Protein AF-L1Q4Q0-F1 (afdb_monomer)

Solvent-accessible surface area (backbone atoms only — not comparable to full-atom values): 5088 Å² total; per-residue (Å²): 130,74,57,58,70,48,78,49,81,53,94,92,44,82,48,75,49,58,53,45,60,69,55,52,46,51,52,57,69,68,55,54,66,90,82,44,48,72,67,55,46,53,52,52,46,49,51,45,51,50,52,52,56,71,45,51,86,54,64,66,63,75,90,73,88,77,76,46,98,82,71,57,89,79,83,87,82,132

Sequence (78 aa):
MSKMKISINTGNKKIYIPVSFSLASAFVMMIPSKEISKEDKKTILSILKVCKKELKPYKGLEIINVNSASGEKIIIKI

Mean predicted aligned error: 12.66 Å

Foldseek 3Di:
DDACWDWDDDPPDTDTDRQHLVNVLVVLVVPDCVVPPPVRSVVSNVVSVVCCVVCVVVVPPDPDDDADPVRDDDDDDD

Radius of gyration: 17.53 Å; Cα contacts (8 Å, |Δi|>4): 49; chains: 1; bounding box: 42×27×42 Å

Secondary structure (DSSP, 8-state):
----EEEEEETTEEEEEE--HHHHHHHHHHS-TTTS-HHHHHHHHHHHHHHHHHTSTTTT--------TT--------

Structure (mmCIF, N/CA/C/O backbone):
data_AF-L1Q4Q0-F1
#
_entry.id   AF-L1Q4Q0-F1
#
loop_
_atom_site.group_PDB
_atom_site.id
_atom_site.type_symbol
_atom_site.label_atom_id
_atom_site.label_alt_id
_atom_site.label_comp_id
_atom_site.label_asym_id
_atom_site.label_entity_id
_atom_site.label_seq_id
_atom_site.pdbx_PDB_ins_code
_atom_site.Cartn_x
_atom_site.Cartn_y
_atom_site.Cartn_z
_atom_site.occupancy
_atom_site.B_iso_or_equiv
_atom_site.auth_seq_id
_atom_site.auth_comp_id
_atom_site.auth_asym_id
_atom_site.auth_atom_id
_atom_site.pdbx_PDB_model_num
ATOM 1 N N . MET A 1 1 ? -14.505 -4.363 5.794 1.00 39.12 1 MET A N 1
ATOM 2 C CA . MET A 1 1 ? -13.143 -4.326 5.194 1.00 39.12 1 MET A CA 1
ATOM 3 C C . MET A 1 1 ? -12.820 -2.894 4.772 1.00 39.12 1 MET A C 1
ATOM 5 O O . MET A 1 1 ? -13.278 -2.479 3.718 1.00 39.12 1 MET A O 1
ATOM 9 N N . SER A 1 2 ? -12.064 -2.127 5.562 1.00 37.78 2 SER A N 1
ATOM 10 C CA . SER A 1 2 ? -11.658 -0.768 5.164 1.00 37.78 2 SER A CA 1
ATOM 11 C C . SER A 1 2 ? -10.347 -0.828 4.370 1.00 37.78 2 SER A C 1
ATOM 13 O O . SER A 1 2 ? -9.311 -1.236 4.894 1.00 37.78 2 SER A O 1
ATOM 15 N N . LYS A 1 3 ? -10.410 -0.520 3.070 1.00 41.34 3 LYS A N 1
ATOM 16 C CA . LYS A 1 3 ? -9.252 -0.389 2.173 1.00 41.34 3 LYS A CA 1
ATOM 17 C C . LYS A 1 3 ? -8.984 1.109 1.950 1.00 41.34 3 LYS A C 1
ATOM 19 O O . LYS A 1 3 ? -9.927 1.858 1.699 1.00 41.34 3 LYS A O 1
ATOM 24 N N . MET A 1 4 ? -7.718 1.525 2.011 1.00 42.66 4 MET A N 1
ATOM 25 C CA . MET A 1 4 ? -7.269 2.892 1.706 1.00 42.66 4 MET A CA 1
ATOM 26 C C . MET A 1 4 ? -7.675 3.279 0.273 1.00 42.66 4 MET A C 1
ATOM 28 O O . MET A 1 4 ? -7.513 2.471 -0.640 1.00 42.66 4 MET A O 1
ATOM 32 N N . LYS A 1 5 ? -8.261 4.471 0.090 1.00 39.00 5 LYS A N 1
ATOM 33 C CA . LYS A 1 5 ? -8.959 4.890 -1.139 1.00 39.00 5 LYS A CA 1
ATOM 34 C C . LYS A 1 5 ? -8.121 5.912 -1.914 1.00 39.00 5 LYS A C 1
ATOM 36 O O . LYS A 1 5 ? -7.836 6.977 -1.378 1.00 39.00 5 LYS A O 1
ATOM 41 N N . ILE A 1 6 ? -7.774 5.618 -3.169 1.00 41.38 6 ILE A N 1
ATOM 42 C CA . ILE A 1 6 ? -7.281 6.632 -4.114 1.00 41.38 6 ILE A CA 1
ATOM 43 C C . ILE A 1 6 ? -8.501 7.213 -4.834 1.00 41.38 6 ILE A C 1
ATOM 45 O O . ILE A 1 6 ? -9.321 6.464 -5.372 1.00 41.38 6 ILE A O 1
ATOM 49 N N . SER A 1 7 ? -8.638 8.540 -4.793 1.00 37.66 7 SER A N 1
ATOM 50 C CA . SER A 1 7 ? -9.716 9.287 -5.444 1.00 37.66 7 SER A CA 1
ATOM 51 C C . SER A 1 7 ? -9.186 9.912 -6.728 1.00 37.66 7 SER A C 1
ATOM 53 O O . SER A 1 7 ? -8.366 10.825 -6.664 1.00 37.66 7 SER A O 1
ATOM 55 N N . ILE A 1 8 ? -9.663 9.447 -7.883 1.00 46.00 8 ILE A N 1
ATOM 56 C CA . ILE A 1 8 ? -9.359 10.068 -9.178 1.00 46.00 8 ILE A CA 1
ATOM 57 C C . ILE A 1 8 ? -10.580 10.897 -9.583 1.00 46.00 8 ILE A C 1
ATOM 59 O O . ILE A 1 8 ? -11.645 10.348 -9.877 1.00 46.00 8 ILE A O 1
ATOM 63 N N . ASN A 1 9 ? -10.429 12.223 -9.556 1.00 40.06 9 ASN A N 1
ATOM 64 C CA . ASN A 1 9 ? -11.438 13.166 -10.038 1.00 40.06 9 ASN A CA 1
ATOM 65 C C . ASN A 1 9 ? -11.206 13.414 -11.531 1.00 40.06 9 ASN A C 1
ATOM 67 O O . ASN A 1 9 ? -10.223 14.047 -11.906 1.00 40.06 9 ASN A O 1
ATOM 71 N N . THR A 1 10 ? -12.119 12.938 -12.379 1.00 43.66 10 THR A N 1
ATOM 72 C CA . THR A 1 10 ? -12.157 13.298 -13.807 1.00 43.66 10 THR A CA 1
ATOM 73 C C . THR A 1 10 ? -13.517 13.903 -14.121 1.00 43.66 10 THR A C 1
ATOM 75 O O . THR A 1 10 ? -14.490 13.180 -14.331 1.00 43.66 10 THR A O 1
ATOM 78 N N . GLY A 1 11 ? -13.596 15.238 -14.093 1.00 66.81 11 GLY A N 1
ATOM 79 C CA . GLY A 1 11 ? -14.821 16.004 -14.351 1.00 66.81 11 GLY A CA 1
ATOM 80 C C . GLY A 1 11 ? -16.017 15.498 -13.536 1.00 66.81 11 GLY A C 1
ATOM 81 O O . GLY A 1 11 ? -16.107 15.749 -12.337 1.00 66.81 11 GLY A O 1
ATOM 82 N N . ASN A 1 12 ? -16.892 14.723 -14.186 1.00 45.31 12 ASN A N 1
ATOM 83 C CA . ASN A 1 12 ? -18.162 14.233 -13.638 1.00 45.31 12 ASN A CA 1
ATOM 84 C C . ASN A 1 12 ? -18.102 12.809 -13.049 1.00 45.31 12 ASN A C 1
ATOM 86 O O . ASN A 1 12 ? -19.129 12.274 -12.634 1.00 45.31 12 ASN A O 1
ATOM 90 N N . LYS A 1 13 ? -16.934 12.153 -13.030 1.00 36.44 13 LYS A N 1
ATOM 91 C CA . LYS A 1 13 ? -16.774 10.787 -12.507 1.00 36.44 13 LYS A CA 1
ATOM 92 C C . LYS A 1 13 ? -15.788 10.771 -11.341 1.00 36.44 13 LYS A C 1
ATOM 94 O O . LYS A 1 13 ? -14.606 11.077 -11.498 1.00 36.44 13 LYS A O 1
ATOM 99 N N . LYS A 1 14 ? -16.288 10.370 -10.169 1.00 39.91 14 LYS A N 1
ATOM 100 C CA . LYS A 1 14 ? -15.489 10.037 -8.983 1.00 39.91 14 LYS A CA 1
ATOM 101 C C . LYS A 1 14 ? -15.246 8.538 -8.968 1.00 39.91 14 LYS A C 1
ATOM 103 O O . LYS A 1 14 ? -16.123 7.764 -8.587 1.00 39.91 14 LYS A O 1
ATOM 108 N N . ILE A 1 15 ? -14.064 8.128 -9.412 1.00 37.09 15 ILE A N 1
ATOM 109 C CA . ILE A 1 15 ? -13.662 6.725 -9.363 1.00 37.09 15 ILE A CA 1
ATOM 110 C C . ILE A 1 15 ? -12.874 6.511 -8.072 1.00 37.09 15 ILE A C 1
ATOM 112 O O . ILE A 1 15 ? -11.831 7.128 -7.846 1.00 37.09 15 ILE A O 1
ATOM 116 N N . TYR A 1 16 ? -13.399 5.628 -7.225 1.00 41.16 16 TYR A N 1
ATOM 117 C CA . TYR A 1 16 ? -12.782 5.223 -5.970 1.00 41.16 16 TYR A CA 1
ATOM 118 C C . TYR A 1 16 ? -12.136 3.857 -6.154 1.00 41.16 16 TYR A C 1
ATOM 120 O O . TYR A 1 16 ? -12.835 2.844 -6.170 1.00 41.16 16 TYR A O 1
ATOM 128 N N . ILE A 1 17 ? -10.806 3.814 -6.264 1.00 42.94 17 ILE A N 1
ATOM 129 C CA . ILE A 1 17 ? -10.084 2.539 -6.277 1.00 42.94 17 ILE A CA 1
ATOM 130 C C . ILE A 1 17 ? -9.441 2.346 -4.906 1.00 42.94 17 ILE A C 1
ATOM 132 O O . ILE A 1 17 ? -8.466 3.022 -4.567 1.00 42.94 17 ILE A O 1
ATOM 136 N N . PRO A 1 18 ? -9.976 1.437 -4.081 1.00 52.88 18 PRO A N 1
ATOM 137 C CA . PRO A 1 18 ? -9.312 1.045 -2.861 1.00 52.88 18 PRO A CA 1
ATOM 138 C C . PRO A 1 18 ? -8.085 0.178 -3.182 1.00 52.88 18 PRO A C 1
ATOM 140 O O . PRO A 1 18 ? -8.196 -1.042 -3.346 1.00 52.88 18 PRO A O 1
ATOM 143 N N . VAL A 1 19 ? -6.908 0.796 -3.286 1.00 60.00 19 VAL A N 1
ATOM 144 C CA . VAL A 1 19 ? -5.660 0.080 -3.570 1.00 60.00 19 VAL A CA 1
ATOM 145 C C . VAL A 1 19 ? -5.107 -0.448 -2.252 1.00 60.00 19 VAL A C 1
ATOM 147 O O . VAL A 1 19 ? -4.779 0.304 -1.338 1.00 60.00 19 VAL A O 1
ATOM 150 N N . SER A 1 20 ? -5.021 -1.771 -2.116 1.00 75.38 20 SER A N 1
ATOM 151 C CA . SER A 1 20 ? -4.344 -2.352 -0.953 1.00 75.38 20 SER A CA 1
ATOM 152 C C . SER A 1 20 ? -2.851 -2.010 -0.997 1.00 75.38 20 SER A C 1
ATOM 154 O O . SER A 1 20 ? -2.276 -1.955 -2.082 1.00 75.38 20 SER A O 1
ATOM 156 N N . PHE A 1 21 ? -2.184 -1.886 0.156 1.00 80.19 21 PHE A N 1
ATOM 157 C CA . PHE A 1 21 ? -0.721 -1.711 0.200 1.00 80.19 21 PHE A CA 1
ATOM 158 C C . PHE A 1 21 ? 0.034 -2.772 -0.609 1.00 80.19 21 PHE A C 1
ATOM 160 O O . PHE A 1 21 ? 1.090 -2.493 -1.154 1.00 80.19 21 PHE A O 1
ATOM 167 N N . SER A 1 22 ? -0.524 -3.982 -0.725 1.00 79.50 22 SER A N 1
ATOM 168 C CA . SER A 1 22 ? 0.102 -5.060 -1.505 1.00 79.50 22 SER A CA 1
ATOM 169 C C . SER A 1 22 ? 0.006 -4.798 -3.011 1.00 79.50 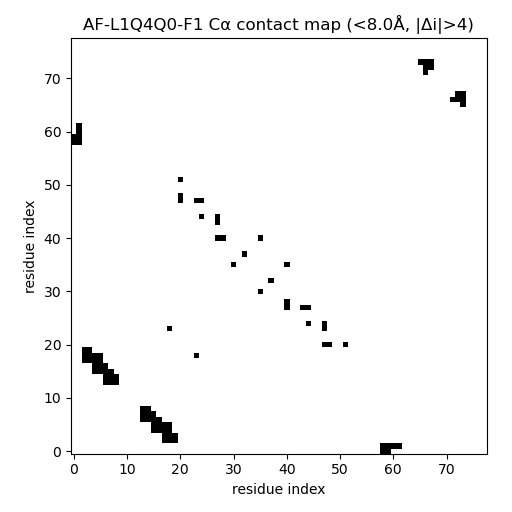22 SER A C 1
ATOM 171 O O . SER A 1 22 ? 0.959 -5.052 -3.737 1.00 79.50 22 SER A O 1
ATOM 173 N N . LEU A 1 23 ? -1.111 -4.223 -3.466 1.00 82.56 23 LEU A N 1
ATOM 174 C CA . LEU A 1 23 ? -1.294 -3.809 -4.854 1.00 82.56 23 LEU A CA 1
ATOM 175 C C . LEU A 1 23 ? -0.458 -2.556 -5.178 1.00 82.56 23 LEU A C 1
ATOM 177 O O . LEU A 1 23 ? 0.160 -2.496 -6.234 1.00 82.56 23 LEU A O 1
ATOM 181 N N . ALA A 1 24 ? -0.346 -1.610 -4.241 1.00 84.94 24 ALA A N 1
ATOM 182 C CA . ALA A 1 24 ? 0.563 -0.469 -4.370 1.00 84.94 24 ALA A CA 1
ATOM 183 C C . ALA A 1 24 ? 2.032 -0.916 -4.505 1.00 84.94 24 ALA A C 1
ATOM 185 O O . ALA A 1 24 ? 2.740 -0.434 -5.384 1.00 84.94 24 ALA A O 1
ATOM 186 N N . SER A 1 25 ? 2.482 -1.887 -3.700 1.00 87.00 25 SER A N 1
ATOM 187 C CA . SER A 1 25 ? 3.828 -2.460 -3.840 1.00 87.00 25 SER A CA 1
ATOM 188 C C . SER A 1 25 ? 4.040 -3.130 -5.201 1.00 87.00 25 SER A C 1
ATOM 190 O O . SER A 1 25 ? 5.107 -2.974 -5.788 1.00 87.00 25 SER A O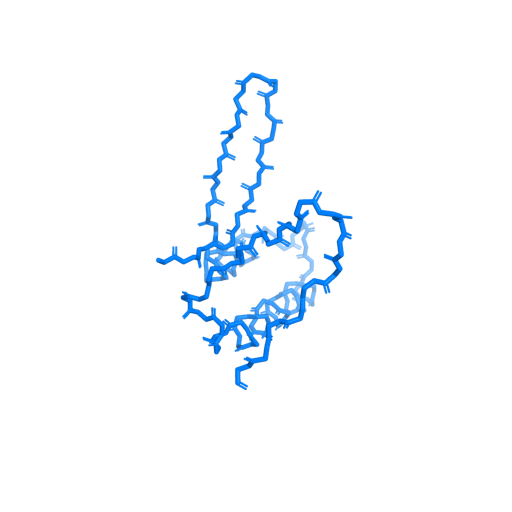 1
ATOM 192 N N . ALA A 1 26 ? 3.032 -3.840 -5.722 1.00 88.44 26 ALA A N 1
ATOM 193 C CA . ALA A 1 26 ? 3.100 -4.453 -7.048 1.00 88.44 26 ALA A CA 1
ATOM 194 C C . ALA A 1 26 ? 3.278 -3.407 -8.159 1.00 88.44 26 ALA A C 1
ATOM 196 O O . ALA A 1 26 ? 4.147 -3.575 -9.011 1.00 88.44 26 ALA A O 1
ATOM 197 N N . PHE A 1 27 ? 2.537 -2.295 -8.101 1.00 89.31 27 PHE A N 1
ATOM 198 C CA . PHE A 1 27 ? 2.696 -1.201 -9.060 1.00 89.31 27 PHE A CA 1
ATOM 199 C C . PHE A 1 27 ? 4.103 -0.607 -9.034 1.00 89.31 27 PHE A C 1
ATOM 201 O O . PHE A 1 27 ? 4.710 -0.467 -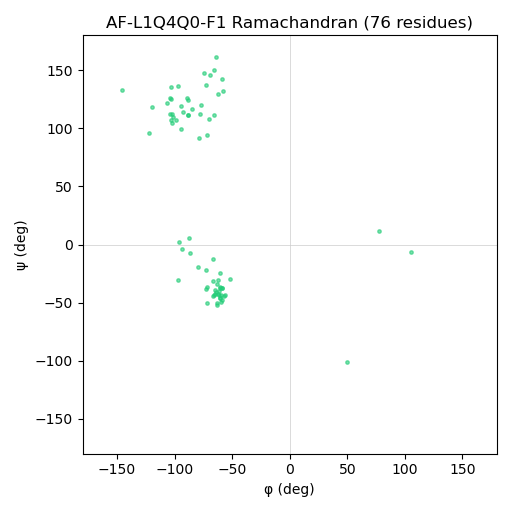10.087 1.00 89.31 27 PHE A O 1
ATOM 208 N N . VAL A 1 28 ? 4.663 -0.338 -7.850 1.00 89.94 28 VAL A N 1
ATOM 209 C CA . VAL A 1 28 ? 6.027 0.210 -7.718 1.00 89.94 28 VAL A CA 1
ATOM 210 C C . VAL A 1 28 ? 7.076 -0.708 -8.353 1.00 89.94 28 VAL A C 1
ATOM 212 O O . VAL A 1 28 ? 8.020 -0.228 -8.979 1.00 89.94 28 VAL A O 1
ATOM 215 N N . MET A 1 29 ? 6.907 -2.030 -8.238 1.00 89.62 29 MET A N 1
ATOM 216 C CA . MET A 1 29 ? 7.803 -2.995 -8.886 1.00 89.62 29 MET A CA 1
ATOM 217 C C . MET A 1 29 ? 7.702 -2.967 -10.418 1.00 89.62 29 MET A C 1
ATOM 219 O O . MET A 1 29 ? 8.707 -3.200 -11.087 1.00 89.62 29 MET A O 1
ATOM 223 N N . MET A 1 30 ? 6.521 -2.662 -10.965 1.00 92.62 30 MET A N 1
ATOM 224 C CA . MET A 1 30 ? 6.259 -2.619 -12.408 1.00 92.62 30 MET A CA 1
ATOM 225 C C . MET A 1 30 ? 6.741 -1.334 -13.094 1.00 92.62 30 MET A C 1
ATOM 227 O O . MET A 1 30 ? 6.916 -1.341 -14.311 1.00 92.62 30 MET A O 1
ATOM 231 N N . ILE A 1 31 ? 6.979 -0.244 -12.353 1.00 90.50 31 ILE A N 1
ATOM 232 C CA . ILE 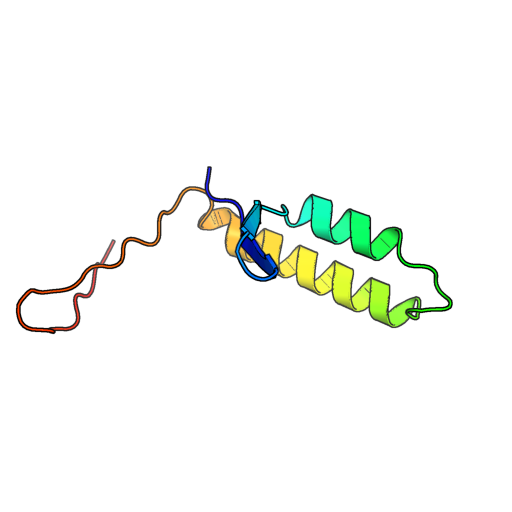A 1 31 ? 7.470 1.012 -12.945 1.00 90.50 31 ILE A CA 1
ATOM 233 C C . ILE A 1 31 ? 8.850 0.761 -13.576 1.00 90.50 31 ILE A C 1
ATOM 235 O O . 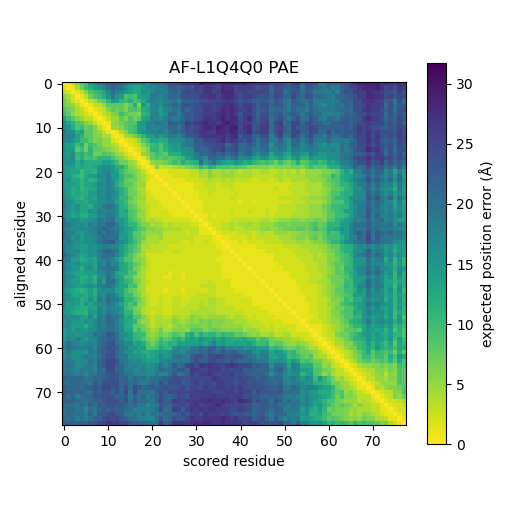ILE A 1 31 ? 9.725 0.210 -12.906 1.00 90.50 31 ILE A O 1
ATOM 239 N N . PRO A 1 32 ? 9.109 1.145 -14.835 1.00 91.62 32 PRO A N 1
ATOM 240 C CA . PRO A 1 32 ? 10.417 0.969 -15.462 1.00 91.62 32 PRO A CA 1
ATOM 241 C C . PRO A 1 32 ? 11.546 1.686 -14.705 1.00 91.62 32 PRO A C 1
ATOM 243 O O . PRO A 1 32 ? 11.383 2.807 -14.234 1.00 91.62 32 PRO A O 1
ATOM 246 N N . SER A 1 33 ? 12.737 1.083 -14.630 1.00 89.25 33 SER A N 1
ATOM 247 C CA . SER A 1 33 ? 13.879 1.686 -13.908 1.00 89.25 33 SER A CA 1
ATOM 248 C C . SER A 1 33 ? 14.423 2.976 -14.544 1.00 89.25 33 SER A C 1
ATOM 250 O O . SER A 1 33 ? 15.206 3.682 -13.921 1.00 89.25 33 SER A O 1
ATOM 252 N N . LYS A 1 34 ? 14.013 3.278 -15.784 1.00 92.25 34 LYS A N 1
ATOM 253 C CA . LYS A 1 34 ? 14.277 4.558 -16.461 1.00 92.25 34 LYS A CA 1
ATOM 254 C C . LYS A 1 34 ? 13.448 5.719 -15.892 1.00 92.25 34 LYS A C 1
ATOM 256 O O . LYS A 1 34 ? 13.818 6.866 -16.091 1.00 92.25 34 LYS A O 1
ATOM 261 N N . GLU A 1 35 ? 12.325 5.422 -15.234 1.00 93.00 35 GLU A N 1
ATOM 262 C CA . GLU A 1 35 ? 11.428 6.427 -14.641 1.00 93.00 35 GLU A CA 1
ATOM 263 C C . GLU A 1 35 ? 11.700 6.613 -13.150 1.00 93.00 35 GLU A C 1
ATOM 265 O O . GLU A 1 35 ? 11.507 7.698 -12.612 1.00 93.00 35 GLU A O 1
ATOM 270 N N . ILE A 1 36 ? 12.158 5.556 -12.480 1.00 91.81 36 ILE A N 1
ATOM 271 C CA . ILE A 1 36 ? 12.480 5.587 -11.059 1.00 91.81 36 ILE A CA 1
ATOM 272 C C . ILE A 1 36 ? 13.667 4.676 -10.754 1.00 91.81 36 ILE A C 1
ATOM 274 O O . ILE A 1 36 ? 13.711 3.518 -11.185 1.00 91.81 36 ILE A O 1
ATOM 278 N N . SER A 1 37 ? 14.629 5.200 -9.992 1.00 93.12 37 SER A N 1
ATOM 279 C CA . SER A 1 37 ? 15.848 4.474 -9.641 1.00 93.12 37 SER A CA 1
ATOM 280 C C . SER A 1 37 ? 15.552 3.234 -8.786 1.00 93.12 37 SER A C 1
ATOM 282 O O . SER A 1 37 ? 14.487 3.090 -8.173 1.00 93.12 37 SER A O 1
ATOM 284 N N . LYS A 1 38 ? 16.507 2.298 -8.730 1.00 92.38 38 LYS A N 1
ATOM 285 C CA . LYS A 1 38 ? 16.377 1.107 -7.877 1.00 92.38 38 LYS A CA 1
ATOM 286 C C . LYS A 1 38 ? 16.350 1.487 -6.393 1.00 92.38 38 LYS A C 1
ATOM 288 O O . LYS A 1 38 ? 15.559 0.906 -5.647 1.00 92.38 38 LYS A O 1
ATOM 293 N N . GLU A 1 39 ? 17.164 2.458 -5.982 1.00 93.75 39 GLU A N 1
ATOM 294 C CA . GLU A 1 39 ? 17.169 3.015 -4.628 1.00 93.75 39 GLU A CA 1
ATOM 295 C C . GLU A 1 39 ? 15.805 3.606 -4.254 1.00 93.75 39 GLU A C 1
ATOM 297 O O . GLU A 1 39 ? 15.253 3.254 -3.210 1.00 93.75 39 GLU A O 1
ATOM 302 N N . ASP A 1 40 ? 15.204 4.416 -5.126 1.00 89.81 40 ASP A N 1
ATOM 303 C CA . ASP A 1 40 ? 13.901 5.034 -4.856 1.00 89.81 40 ASP A CA 1
ATOM 304 C C . ASP A 1 40 ? 12.795 3.981 -4.750 1.00 89.81 40 ASP A C 1
ATOM 306 O O . ASP A 1 40 ? 11.996 4.005 -3.810 1.00 89.81 40 ASP A O 1
ATOM 310 N N . LYS A 1 41 ? 12.787 2.975 -5.639 1.00 91.56 41 LYS A N 1
ATOM 311 C CA . LYS A 1 41 ? 11.862 1.833 -5.526 1.00 91.56 41 LYS A CA 1
ATOM 312 C C . LYS A 1 41 ? 12.005 1.124 -4.185 1.00 91.56 41 LYS A C 1
ATOM 314 O O . LYS A 1 41 ? 11.000 0.796 -3.553 1.00 91.56 41 LYS A O 1
ATOM 319 N N . LYS A 1 42 ? 13.238 0.880 -3.735 1.00 93.62 42 LYS A N 1
ATOM 320 C CA . LYS A 1 42 ? 13.513 0.210 -2.457 1.00 93.62 42 LYS A CA 1
ATOM 321 C C . LYS A 1 42 ? 13.004 1.039 -1.277 1.00 93.62 42 LYS A C 1
ATOM 323 O O . LYS A 1 42 ? 12.407 0.479 -0.351 1.00 93.62 42 LYS A O 1
ATOM 328 N N . THR A 1 43 ? 13.182 2.356 -1.332 1.00 92.94 43 THR A N 1
ATOM 329 C CA . THR A 1 43 ? 12.681 3.297 -0.324 1.00 92.94 43 THR A CA 1
ATOM 330 C C . THR A 1 43 ? 11.156 3.281 -0.272 1.00 92.94 43 THR A C 1
ATOM 332 O O . THR A 1 43 ? 10.580 3.043 0.791 1.00 92.94 43 THR A O 1
ATOM 335 N N . ILE A 1 44 ? 10.484 3.409 -1.419 1.00 88.69 44 ILE A N 1
ATOM 336 C CA . ILE A 1 44 ? 9.017 3.385 -1.504 1.00 88.69 44 ILE A CA 1
ATOM 337 C C . ILE A 1 44 ? 8.454 2.053 -0.992 1.00 88.69 44 ILE A C 1
ATOM 339 O O . ILE A 1 44 ? 7.525 2.039 -0.183 1.00 88.69 44 ILE A O 1
ATOM 343 N N . LEU A 1 45 ? 9.025 0.919 -1.408 1.00 91.62 45 LEU A N 1
ATOM 344 C CA . LEU A 1 45 ? 8.592 -0.400 -0.937 1.00 91.62 45 LEU A CA 1
ATOM 345 C C . LEU A 1 45 ? 8.756 -0.554 0.583 1.00 91.62 45 LEU A C 1
ATOM 347 O O . LEU A 1 45 ? 7.898 -1.155 1.235 1.00 91.62 45 LEU A O 1
ATOM 351 N N . SER A 1 46 ? 9.817 0.016 1.157 1.00 90.06 46 SER A N 1
ATOM 352 C CA . SER A 1 46 ? 10.049 0.011 2.606 1.00 90.06 46 SER A CA 1
ATOM 353 C C . SER A 1 46 ? 9.003 0.840 3.352 1.00 90.06 46 SER A C 1
ATOM 355 O O . SER A 1 46 ? 8.433 0.353 4.329 1.00 90.06 46 SER A O 1
ATOM 357 N N . ILE A 1 47 ? 8.670 2.033 2.850 1.00 86.44 47 ILE A N 1
ATOM 358 C CA . ILE A 1 47 ? 7.609 2.885 3.409 1.00 86.44 47 ILE A CA 1
ATOM 359 C C . ILE A 1 47 ? 6.264 2.149 3.376 1.00 86.44 47 ILE A C 1
ATOM 361 O O . ILE A 1 47 ? 5.599 2.027 4.403 1.00 86.44 47 ILE A O 1
ATOM 365 N N . LEU A 1 48 ? 5.893 1.567 2.230 1.00 86.38 48 LEU A N 1
ATOM 366 C CA . LEU A 1 48 ? 4.648 0.801 2.091 1.00 86.38 48 LEU A CA 1
ATOM 367 C C . LEU A 1 48 ? 4.581 -0.378 3.071 1.00 86.38 48 LEU A C 1
ATOM 369 O O . LEU A 1 48 ? 3.516 -0.671 3.621 1.00 86.38 48 LEU A O 1
ATOM 373 N N . LYS A 1 49 ? 5.712 -1.051 3.317 1.00 87.19 49 LYS A N 1
ATOM 374 C CA . LYS A 1 49 ? 5.806 -2.152 4.283 1.00 87.19 49 LYS A CA 1
ATOM 375 C C . LYS A 1 49 ? 5.587 -1.667 5.717 1.00 87.19 49 LYS A C 1
ATOM 377 O O . LYS A 1 49 ? 4.850 -2.325 6.454 1.00 87.19 49 LYS A O 1
ATOM 382 N N . VAL A 1 50 ? 6.185 -0.536 6.097 1.00 85.94 50 VAL A N 1
ATOM 383 C CA . VAL A 1 50 ? 5.990 0.085 7.417 1.00 85.94 50 VAL A CA 1
ATOM 384 C C . VAL A 1 50 ? 4.532 0.498 7.590 1.00 85.94 50 VAL A C 1
ATOM 386 O O . VAL A 1 50 ? 3.889 0.023 8.520 1.00 85.94 50 VAL A O 1
ATOM 389 N N . CYS A 1 51 ? 3.955 1.247 6.647 1.00 78.44 51 CYS A N 1
ATOM 390 C CA . CYS A 1 51 ? 2.54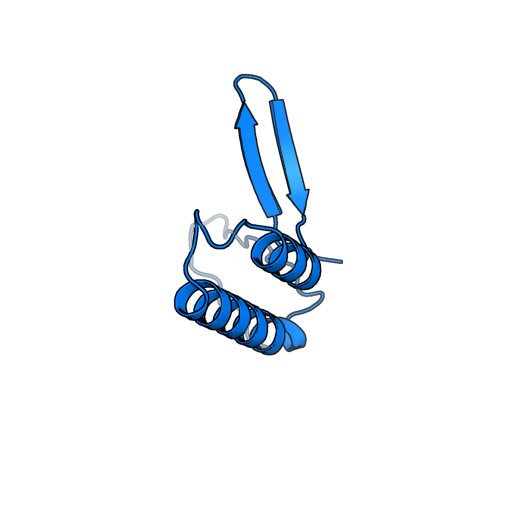7 1.647 6.705 1.00 78.44 51 CYS A CA 1
ATOM 391 C C . CYS A 1 51 ? 1.608 0.437 6.818 1.00 78.44 51 CYS A C 1
ATOM 393 O O . CYS A 1 51 ? 0.697 0.431 7.641 1.00 78.44 51 CYS A O 1
ATOM 395 N N . LYS A 1 52 ? 1.848 -0.632 6.045 1.00 81.94 52 LYS A N 1
ATOM 396 C CA . LYS A 1 52 ? 1.061 -1.872 6.136 1.00 81.94 52 LYS A CA 1
ATOM 397 C C . LYS A 1 52 ? 1.149 -2.520 7.522 1.00 81.94 52 LYS A C 1
ATOM 399 O O . LYS A 1 52 ? 0.160 -3.102 7.964 1.00 81.94 52 LYS A O 1
ATOM 404 N N . LYS A 1 53 ? 2.314 -2.471 8.178 1.00 83.19 53 LYS A N 1
ATOM 405 C CA . LYS A 1 53 ? 2.519 -3.016 9.528 1.00 83.19 53 LYS A CA 1
ATOM 406 C C . LYS A 1 53 ? 1.814 -2.154 10.574 1.00 83.19 53 LYS A C 1
ATOM 408 O O . LYS A 1 53 ? 1.030 -2.701 11.340 1.00 83.19 53 LYS A O 1
ATOM 413 N N . GLU A 1 54 ? 2.036 -0.844 10.544 1.00 77.19 54 GLU A N 1
ATOM 414 C CA . GLU A 1 54 ? 1.452 0.115 11.489 1.00 77.19 54 GLU A CA 1
ATOM 415 C C . GLU A 1 54 ? -0.073 0.169 11.394 1.00 77.19 54 GLU A C 1
ATOM 417 O O . GLU A 1 54 ? -0.750 0.310 12.401 1.00 77.19 54 GLU A O 1
ATOM 422 N N . LEU A 1 55 ? -0.639 -0.017 10.199 1.00 72.00 55 LEU A N 1
ATOM 423 C CA . LEU A 1 55 ? -2.090 -0.014 9.989 1.00 72.00 55 LEU A CA 1
ATOM 424 C C . LEU A 1 55 ? -2.747 -1.383 10.223 1.00 72.00 55 LEU A C 1
ATOM 426 O O . LEU A 1 55 ? -3.974 -1.486 10.210 1.00 72.00 55 LEU A O 1
ATOM 430 N N . LYS A 1 56 ? -1.965 -2.452 10.440 1.00 76.69 56 LYS A N 1
ATOM 431 C CA . LYS A 1 56 ? -2.490 -3.807 10.681 1.00 76.69 56 LYS A CA 1
ATOM 432 C C . LYS A 1 56 ? -3.340 -3.908 11.961 1.00 76.69 56 LYS A C 1
ATOM 434 O O . LYS A 1 56 ? -4.389 -4.543 11.865 1.00 76.69 56 LYS A O 1
ATOM 439 N N . PRO A 1 57 ? -2.960 -3.311 13.113 1.00 77.44 57 PRO A N 1
ATOM 440 C CA . PRO A 1 57 ? -3.785 -3.312 14.327 1.00 77.44 57 PRO A CA 1
ATOM 441 C C . PRO A 1 57 ? -5.121 -2.590 14.138 1.00 77.44 57 PRO A C 1
ATOM 443 O O . PRO A 1 57 ? -6.125 -2.982 14.714 1.00 77.44 57 PRO A O 1
ATOM 446 N N . TYR A 1 58 ? -5.148 -1.580 13.269 1.00 68.94 58 TYR A N 1
ATOM 447 C CA . TYR A 1 58 ? -6.335 -0.778 12.976 1.00 68.94 58 TYR A CA 1
ATOM 448 C C . TYR A 1 58 ? -7.209 -1.384 11.861 1.00 68.94 58 TYR A C 1
ATOM 450 O O . TYR A 1 58 ? -8.186 -0.781 11.410 1.00 68.94 58 TYR A O 1
ATOM 458 N N . LYS A 1 59 ? -6.872 -2.586 11.369 1.00 63.22 59 LYS A N 1
ATOM 459 C CA . LYS A 1 59 ? -7.605 -3.255 10.291 1.00 63.22 59 LYS A CA 1
ATOM 460 C C . LYS A 1 59 ? -9.013 -3.622 10.762 1.00 63.22 59 LYS A C 1
ATOM 462 O O . LYS A 1 59 ? -9.190 -4.553 11.535 1.00 63.22 59 LYS A O 1
ATOM 467 N N . GLY A 1 60 ? -10.013 -2.957 10.189 1.00 61.12 60 GLY A N 1
ATOM 468 C CA . GLY A 1 60 ? -11.420 -3.168 10.544 1.00 61.12 60 GLY A CA 1
ATOM 469 C C . GLY A 1 60 ? -12.015 -2.043 11.384 1.00 61.12 60 GLY A C 1
ATOM 470 O O . GLY A 1 60 ? -13.228 -2.036 11.548 1.00 61.12 60 GLY A O 1
ATOM 471 N N . LEU A 1 61 ? -11.205 -1.073 11.825 1.00 58.69 61 LEU A N 1
ATOM 472 C CA . LEU A 1 61 ? -11.718 0.159 12.412 1.00 58.69 61 LEU A CA 1
ATOM 473 C C . LEU A 1 61 ? -12.332 1.050 11.330 1.00 58.69 61 LEU A C 1
ATOM 475 O O . LEU A 1 61 ? -11.786 1.212 10.231 1.00 58.69 61 LEU A O 1
ATOM 479 N N . GLU A 1 62 ? -13.478 1.623 11.665 1.00 56.31 62 GLU A N 1
ATOM 480 C CA . GLU A 1 62 ? -14.162 2.638 10.881 1.00 56.31 62 GLU A CA 1
ATOM 481 C C . GLU A 1 62 ? -13.912 3.995 11.537 1.00 56.31 62 GLU A C 1
ATOM 483 O O . GLU A 1 62 ? -14.151 4.172 12.730 1.00 56.31 62 GLU A O 1
ATOM 488 N N . ILE A 1 63 ? -13.388 4.953 10.767 1.00 55.59 63 ILE A N 1
ATOM 489 C CA . ILE A 1 63 ? -13.277 6.337 11.230 1.00 55.59 63 ILE A CA 1
ATOM 490 C C . ILE A 1 63 ? -14.669 6.947 11.084 1.00 55.59 63 ILE A C 1
ATOM 492 O O . ILE A 1 63 ? -15.038 7.438 10.018 1.00 55.59 63 ILE A O 1
ATOM 496 N N . ILE A 1 64 ? -15.454 6.855 12.149 1.00 58.97 64 ILE A N 1
ATOM 497 C CA . ILE A 1 64 ? -16.719 7.569 12.281 1.00 58.97 64 ILE A CA 1
ATOM 498 C C . ILE A 1 64 ? -16.414 9.029 12.615 1.00 58.97 64 ILE A C 1
ATOM 500 O O . ILE A 1 64 ? -15.776 9.327 13.624 1.00 58.97 64 ILE A O 1
ATOM 504 N N . ASN A 1 65 ? -16.853 9.944 11.750 1.00 57.31 65 ASN A N 1
ATOM 505 C CA . ASN A 1 65 ? -16.868 11.367 12.074 1.00 57.31 65 ASN A CA 1
ATOM 506 C C . ASN A 1 65 ? -17.950 11.590 13.130 1.00 57.31 65 ASN A C 1
ATOM 508 O O . ASN A 1 65 ? -19.141 11.503 12.833 1.00 57.31 65 ASN A O 1
ATOM 512 N N . VAL A 1 66 ? -17.525 11.852 14.361 1.00 62.78 66 VAL A N 1
ATOM 513 C CA . VAL A 1 66 ? -18.423 12.157 15.471 1.00 62.78 66 VAL A CA 1
ATOM 514 C C . VAL A 1 66 ? -18.464 13.672 15.634 1.00 62.78 66 VAL A C 1
ATOM 516 O O . VAL A 1 66 ? -17.499 14.276 16.097 1.00 62.78 66 VAL A O 1
ATOM 519 N N . ASN A 1 67 ? -19.582 14.278 15.236 1.00 64.56 67 ASN A N 1
ATOM 520 C CA . ASN A 1 67 ? -19.843 15.702 15.425 1.00 64.56 67 ASN A CA 1
ATOM 521 C C . ASN A 1 67 ? -20.832 15.863 16.581 1.00 64.56 67 ASN A C 1
ATOM 523 O O . ASN A 1 67 ? -21.910 15.268 16.543 1.00 64.56 67 ASN A O 1
ATOM 527 N N . SER A 1 68 ? -20.495 16.669 17.590 1.00 72.75 68 SER A N 1
ATOM 528 C CA . SER A 1 68 ? -21.504 17.103 18.558 1.00 72.75 68 SER A CA 1
ATOM 529 C C . SER A 1 68 ? -22.396 18.165 17.905 1.00 72.75 68 SER A C 1
ATOM 531 O O . SER A 1 68 ? -21.934 18.953 17.076 1.00 72.75 68 SER A O 1
ATOM 533 N N . ALA A 1 69 ? -23.672 18.214 18.288 1.00 73.38 69 ALA A N 1
ATOM 534 C CA . ALA A 1 69 ? -24.587 19.261 17.826 1.00 73.38 69 ALA A CA 1
ATOM 535 C C . ALA A 1 69 ? -24.119 20.675 18.236 1.00 73.38 69 ALA A C 1
ATOM 537 O O . ALA A 1 69 ? -24.460 21.652 17.576 1.00 73.38 69 ALA A O 1
ATOM 538 N N . SER A 1 70 ? -23.318 20.768 19.303 1.00 79.31 70 SER A N 1
ATOM 539 C CA . SER A 1 70 ? -22.737 21.998 19.849 1.00 79.31 70 SER A CA 1
ATOM 540 C C . SER A 1 70 ? -21.330 22.330 19.321 1.00 79.31 70 SER A C 1
ATOM 542 O O . SER A 1 70 ? -20.793 23.379 19.659 1.00 79.31 70 SER A O 1
ATOM 544 N N . GLY A 1 71 ? -20.716 21.473 18.493 1.00 72.56 71 GLY A N 1
ATOM 545 C CA . GLY A 1 71 ? -19.345 21.659 17.991 1.00 72.56 71 GLY A CA 1
ATOM 546 C C . GLY A 1 71 ? -18.226 21.320 18.989 1.00 72.56 71 GLY A C 1
ATOM 547 O O . GLY A 1 71 ? -17.058 21.619 18.743 1.00 72.56 71 GLY A O 1
ATOM 548 N N . GLU A 1 72 ? -18.555 20.684 20.110 1.00 74.75 72 GLU A N 1
ATOM 549 C CA . GLU A 1 72 ? -17.600 20.216 21.113 1.00 74.75 72 GLU A CA 1
ATOM 550 C C . GLU A 1 72 ? -16.754 19.042 20.605 1.00 74.75 72 GLU A C 1
ATOM 552 O O . GLU A 1 72 ? -17.208 18.163 19.866 1.00 74.75 72 GLU A O 1
ATOM 557 N N . LYS A 1 73 ? -15.498 19.000 21.057 1.00 64.75 73 LYS A N 1
ATOM 558 C CA . LYS A 1 73 ? -14.555 17.935 20.718 1.00 64.75 73 LYS A CA 1
ATOM 559 C C . LYS A 1 73 ? -14.856 16.684 21.544 1.00 64.75 73 LYS A C 1
ATOM 561 O O . LYS A 1 73 ? -14.628 16.667 22.751 1.00 64.75 73 LYS A O 1
ATOM 566 N N . ILE A 1 74 ? -15.307 15.620 20.885 1.00 59.41 74 ILE A N 1
ATOM 567 C CA . ILE A 1 74 ? -15.608 14.342 21.540 1.00 59.41 74 ILE A CA 1
ATOM 568 C C . ILE A 1 74 ? -14.343 13.474 21.591 1.00 59.41 74 ILE A C 1
ATOM 570 O O . ILE A 1 74 ? -13.715 13.202 20.568 1.00 59.41 74 ILE A O 1
ATOM 574 N N . ILE A 1 75 ? -13.963 13.043 22.797 1.00 62.62 75 ILE A N 1
ATOM 575 C CA . ILE A 1 75 ? -12.854 12.110 23.037 1.00 62.62 75 ILE A CA 1
ATOM 576 C C . ILE A 1 75 ? -13.452 10.741 23.358 1.00 62.62 75 ILE A C 1
ATOM 578 O O . ILE A 1 75 ? -14.051 10.562 24.415 1.00 62.62 75 ILE A O 1
ATOM 582 N N . ILE A 1 76 ? -13.259 9.766 22.470 1.00 60.19 76 ILE A N 1
ATOM 583 C CA . ILE A 1 76 ? -13.628 8.369 22.724 1.00 60.19 76 ILE A CA 1
ATOM 584 C C . ILE A 1 76 ? -12.402 7.666 23.309 1.00 60.19 76 ILE A C 1
ATOM 586 O O . ILE A 1 76 ? -11.378 7.545 22.638 1.00 60.19 76 ILE A O 1
ATOM 590 N N . LYS A 1 77 ? -12.496 7.239 24.571 1.00 53.28 77 LYS A N 1
AT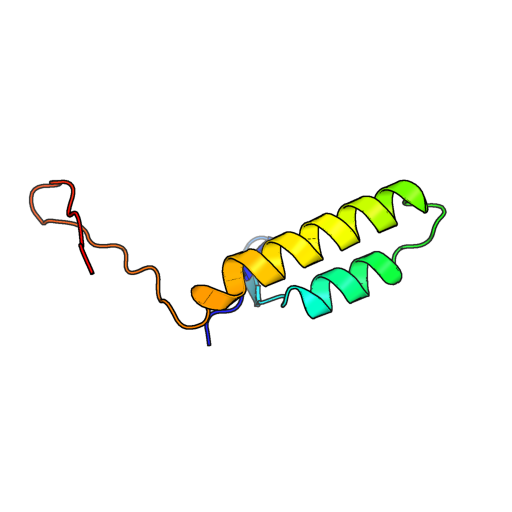OM 591 C CA . LYS A 1 77 ? -11.497 6.377 25.218 1.00 53.28 77 LYS A CA 1
ATOM 592 C C . LYS A 1 77 ? -11.972 4.927 25.130 1.00 53.28 77 LYS A C 1
ATOM 594 O O . LYS A 1 77 ? -13.156 4.673 25.339 1.00 53.28 77 LYS A O 1
ATOM 599 N N . ILE A 1 78 ? -11.053 4.023 24.801 1.00 52.94 78 ILE A N 1
ATOM 600 C CA . ILE A 1 78 ? -11.254 2.567 24.801 1.00 52.94 78 ILE A CA 1
ATOM 601 C C . ILE A 1 78 ? -10.533 2.012 26.022 1.00 52.94 78 ILE A C 1
ATOM 603 O O . ILE A 1 78 ? -9.389 2.472 26.250 1.00 52.94 78 ILE A O 1
#

Nearest PDB structures (fol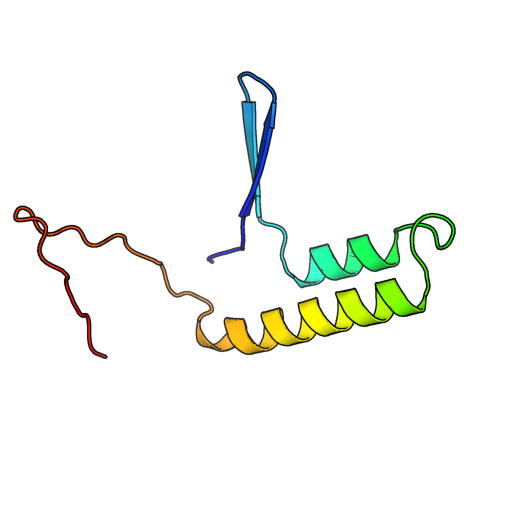dseek):
  8b2l-assembly1_N3  TM=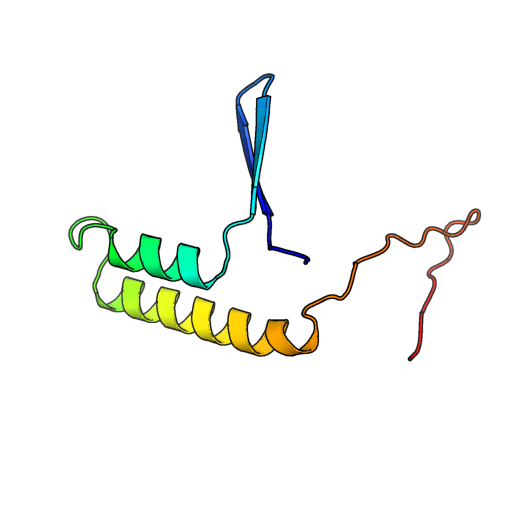5.453E-01  e=1.721E+00  Nicotiana tabacum
  1fxk-assembly1_B  TM=2.567E-01  e=2.969E+00  Methanothermobacter thermautotrophicus

Organism: NCBI:txid545697

pLDDT: mean 70.04, std 19.05, range [36.44, 93.75]